Protein AF-A0A4R8Z6D9-F1 (afdb_monomer_lite)

Radius of gyration: 12.79 Å; chains: 1; bounding box: 34×21×33 Å

Secondary structure (DSSP, 8-state):
-----S--THHHHHHHTT--HHHHHHHHTS-HHHHHHHHTTSSPPPHHHHHHHHHHHTS-HHHHS-GGGGTTSSSPSP-TT-S---

Structure (mmCIF, N/CA/C/O backbone):
data_AF-A0A4R8Z6D9-F1
#
_entry.id   AF-A0A4R8Z6D9-F1
#
loop_
_atom_site.group_PDB
_atom_site.id
_atom_site.type_symbol
_atom_site.label_atom_id
_atom_site.label_alt_id
_atom_site.label_comp_id
_atom_site.label_asym_id
_atom_site.label_entity_id
_atom_site.label_seq_id
_atom_site.pdbx_PDB_ins_code
_atom_site.Cartn_x
_atom_site.Cartn_y
_atom_site.Cartn_z
_atom_site.occupancy
_atom_site.B_iso_or_equiv
_atom_site.auth_seq_id
_atom_site.auth_comp_id
_atom_site.auth_asym_id
_atom_site.auth_atom_id
_atom_site.pdbx_PDB_model_num
ATOM 1 N N . MET A 1 1 ? 13.185 4.384 -16.429 1.00 53.59 1 MET A N 1
ATOM 2 C CA . MET A 1 1 ? 12.100 5.373 -16.154 1.00 53.59 1 MET A CA 1
ATOM 3 C C . MET A 1 1 ? 12.229 6.017 -14.768 1.00 53.59 1 MET A C 1
ATOM 5 O O . MET A 1 1 ? 12.777 5.396 -13.863 1.00 53.59 1 MET A O 1
ATOM 9 N N . ALA A 1 2 ? 11.772 7.267 -14.600 1.00 63.38 2 ALA A N 1
ATOM 10 C CA . ALA A 1 2 ? 11.813 8.005 -13.329 1.00 63.38 2 ALA A CA 1
ATOM 11 C C . ALA A 1 2 ? 10.588 7.686 -12.456 1.00 63.38 2 ALA A C 1
ATOM 13 O O . ALA A 1 2 ? 9.501 7.456 -12.976 1.00 63.38 2 ALA A O 1
ATOM 14 N N . LEU A 1 3 ? 10.766 7.676 -11.133 1.00 67.19 3 LEU A N 1
ATOM 15 C CA . LEU A 1 3 ? 9.669 7.489 -10.183 1.00 67.19 3 LEU A CA 1
ATOM 16 C C . LEU A 1 3 ? 8.586 8.562 -10.388 1.00 67.19 3 LEU A C 1
ATOM 18 O O . LEU A 1 3 ? 8.928 9.722 -10.632 1.00 67.19 3 LEU A O 1
ATOM 22 N N . PRO A 1 4 ? 7.296 8.221 -10.221 1.00 65.50 4 PRO A N 1
ATOM 23 C CA . PRO A 1 4 ? 6.209 9.156 -10.485 1.00 65.50 4 PRO A CA 1
ATOM 24 C C . PRO A 1 4 ? 6.245 10.394 -9.580 1.00 65.50 4 PRO A C 1
ATOM 26 O O . PRO A 1 4 ? 5.650 11.405 -9.942 1.00 65.50 4 PRO A O 1
ATOM 29 N N . HIS A 1 5 ? 6.914 10.327 -8.413 1.00 74.69 5 HIS A N 1
ATOM 30 C CA . HIS A 1 5 ? 7.086 11.437 -7.454 1.00 74.69 5 HIS A CA 1
ATOM 31 C C . HIS A 1 5 ? 5.785 12.209 -7.174 1.00 74.69 5 HIS A C 1
ATOM 33 O O . HIS A 1 5 ? 5.783 13.406 -6.885 1.00 74.69 5 HIS A O 1
ATOM 39 N N . SER A 1 6 ? 4.658 11.509 -7.283 1.00 78.19 6 SER A N 1
ATOM 40 C CA . SER A 1 6 ? 3.328 12.076 -7.191 1.00 78.19 6 SER A CA 1
ATOM 41 C C . SER A 1 6 ? 2.555 11.361 -6.102 1.00 78.19 6 SER A C 1
ATOM 43 O O . SER A 1 6 ? 2.725 10.161 -5.851 1.00 78.19 6 SER A O 1
ATOM 45 N N . ARG A 1 7 ? 1.701 12.122 -5.423 1.00 85.62 7 ARG A N 1
ATOM 46 C CA . ARG A 1 7 ? 0.887 11.615 -4.326 1.00 85.62 7 ARG A CA 1
ATOM 47 C C . ARG A 1 7 ? -0.094 10.576 -4.863 1.00 85.62 7 ARG A C 1
ATOM 49 O O . ARG A 1 7 ? -0.974 10.903 -5.652 1.00 85.62 7 ARG A O 1
ATOM 56 N N . GLN A 1 8 ? 0.040 9.344 -4.390 1.00 90.50 8 GLN A N 1
ATOM 57 C CA . GLN A 1 8 ? -0.769 8.221 -4.842 1.00 90.50 8 GLN A CA 1
ATOM 58 C C . GLN A 1 8 ? -2.192 8.275 -4.259 1.00 90.50 8 GLN A C 1
ATOM 60 O O . GLN A 1 8 ? -2.376 8.737 -3.120 1.00 90.50 8 GLN A O 1
ATOM 65 N N . PRO A 1 9 ? -3.196 7.726 -4.975 1.00 92.94 9 PRO A N 1
ATOM 66 C CA . PRO A 1 9 ? -4.562 7.569 -4.467 1.00 92.94 9 PRO A CA 1
ATOM 67 C C . PRO A 1 9 ? -4.624 6.841 -3.117 1.00 92.94 9 PRO A C 1
ATOM 69 O O . PRO A 1 9 ? -5.481 7.143 -2.281 1.00 92.94 9 PRO A O 1
ATOM 72 N N . LEU A 1 10 ? -3.657 5.955 -2.858 1.00 92.69 10 LEU A N 1
ATOM 73 C CA . LEU A 1 10 ? -3.477 5.199 -1.623 1.00 92.69 10 LEU A CA 1
ATOM 74 C C . LEU A 1 10 ? -3.625 6.070 -0.368 1.00 92.69 10 LEU A C 1
ATOM 76 O O . LEU A 1 10 ? -4.270 5.655 0.592 1.00 92.69 10 LEU A O 1
ATOM 80 N N . VAL A 1 11 ? -3.106 7.305 -0.371 1.00 92.69 11 VAL A N 1
ATOM 81 C CA . VAL A 1 11 ? -3.206 8.212 0.790 1.00 92.69 11 VAL A CA 1
ATOM 82 C C . VAL A 1 11 ? -4.657 8.526 1.145 1.00 92.69 11 VAL A C 1
ATOM 84 O O . VAL A 1 11 ? -5.019 8.593 2.322 1.00 92.69 11 VAL A O 1
ATOM 87 N N . ARG A 1 12 ? -5.503 8.723 0.131 1.00 92.94 12 ARG A N 1
ATOM 88 C CA . ARG A 1 12 ? -6.927 8.998 0.321 1.00 92.94 12 ARG A CA 1
ATOM 89 C C . ARG A 1 12 ? -7.642 7.761 0.851 1.00 92.94 12 ARG A C 1
ATOM 91 O O . ARG A 1 12 ? -8.401 7.887 1.807 1.00 92.94 12 ARG A O 1
ATOM 98 N N . HIS A 1 13 ? -7.376 6.590 0.277 1.00 92.50 13 HIS A N 1
ATOM 99 C CA . HIS A 1 13 ? -8.003 5.338 0.705 1.00 92.50 13 HIS A CA 1
ATOM 100 C C . HIS A 1 13 ? -7.635 4.971 2.142 1.00 92.50 13 HIS A C 1
ATOM 102 O O . HIS A 1 13 ? -8.509 4.616 2.927 1.00 92.50 13 HIS A O 1
ATOM 108 N N . ILE A 1 14 ? -6.380 5.172 2.543 1.00 92.69 14 ILE A N 1
ATOM 109 C CA . ILE A 1 14 ? -5.953 4.970 3.933 1.00 92.69 14 I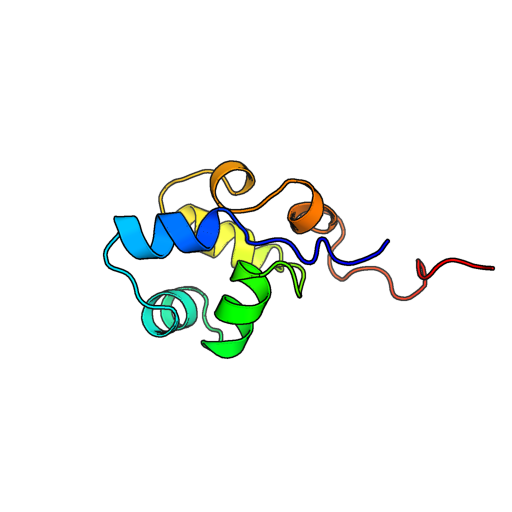LE A CA 1
ATOM 110 C C . ILE A 1 14 ? -6.780 5.833 4.892 1.00 92.69 14 ILE A C 1
ATOM 112 O O . ILE A 1 14 ? -7.265 5.329 5.902 1.00 92.69 14 ILE A O 1
ATOM 116 N N . LYS A 1 15 ? -7.008 7.107 4.546 1.00 91.75 15 LYS A N 1
ATOM 117 C CA . LYS A 1 15 ? -7.823 8.019 5.358 1.00 91.75 15 LYS A CA 1
ATOM 118 C C . LYS A 1 15 ? -9.303 7.624 5.386 1.00 91.75 15 LYS A C 1
ATOM 120 O O . LYS A 1 15 ? -9.918 7.683 6.441 1.00 91.75 15 LYS A O 1
ATOM 125 N N . VAL A 1 16 ? -9.879 7.247 4.242 1.00 93.25 16 VAL A N 1
ATOM 126 C CA . VAL A 1 16 ? -11.304 6.878 4.132 1.00 93.25 16 VAL A CA 1
ATOM 127 C C . VAL A 1 16 ? -11.623 5.604 4.916 1.00 93.25 16 VAL A C 1
ATOM 129 O O . VAL A 1 16 ? -12.691 5.511 5.508 1.00 93.25 16 VAL A O 1
ATOM 132 N N . HIS A 1 17 ? -10.694 4.650 4.961 1.00 89.69 17 HIS A N 1
ATOM 133 C CA . HIS A 1 17 ? -10.865 3.385 5.680 1.00 89.69 17 HIS A CA 1
ATOM 134 C C . HIS A 1 17 ? -10.443 3.457 7.164 1.00 89.69 17 HIS A C 1
ATOM 136 O O . HIS A 1 17 ? -10.329 2.418 7.809 1.00 89.69 17 HIS A O 1
ATOM 142 N N . ASP A 1 18 ? -10.174 4.654 7.704 1.00 91.50 18 ASP A N 1
ATOM 143 C CA . ASP A 1 18 ? -9.673 4.869 9.076 1.00 91.50 18 ASP A CA 1
ATOM 144 C C . ASP A 1 18 ? -8.426 4.013 9.411 1.00 91.50 18 ASP A C 1
ATOM 146 O O . ASP A 1 18 ? -8.209 3.502 10.518 1.00 91.50 18 ASP A O 1
ATOM 150 N N . LEU A 1 19 ? -7.573 3.815 8.403 1.00 92.44 19 LEU A N 1
ATOM 151 C CA . LEU A 1 19 ? -6.322 3.087 8.538 1.00 92.44 19 LEU A CA 1
ATOM 152 C C . LEU A 1 19 ? -5.168 4.051 8.808 1.00 92.44 19 LEU A C 1
ATOM 154 O O . LEU A 1 19 ? -5.177 5.227 8.453 1.00 92.44 19 LEU A O 1
ATOM 158 N N . THR A 1 20 ? -4.115 3.520 9.421 1.00 93.88 20 THR A N 1
ATOM 159 C CA . THR A 1 20 ? -2.845 4.231 9.593 1.00 93.88 20 THR A CA 1
ATOM 160 C C . THR A 1 20 ? -1.769 3.554 8.760 1.00 93.88 20 THR A C 1
ATOM 162 O O . THR A 1 20 ? -1.842 2.350 8.508 1.00 93.88 20 THR A O 1
ATOM 165 N N . TYR A 1 21 ? -0.709 4.283 8.401 1.00 93.44 21 TYR A N 1
ATOM 166 C CA . TYR A 1 21 ? 0.442 3.689 7.706 1.00 93.44 21 TYR A CA 1
ATOM 167 C C . TYR A 1 21 ? 1.041 2.500 8.466 1.00 93.44 21 TYR A C 1
ATOM 169 O O . TYR A 1 21 ? 1.518 1.563 7.840 1.00 93.44 21 TYR A O 1
ATOM 177 N N . LYS A 1 22 ? 0.956 2.488 9.805 1.00 94.31 22 LYS A N 1
ATOM 178 C CA . LYS A 1 22 ? 1.369 1.341 10.627 1.00 94.31 22 LYS A CA 1
ATOM 179 C C . LYS A 1 22 ? 0.468 0.119 10.425 1.00 94.31 22 LYS A C 1
ATOM 181 O O . LYS A 1 22 ? 0.995 -0.972 10.251 1.00 94.31 22 LYS A O 1
ATOM 186 N N . LYS A 1 23 ? -0.860 0.292 10.419 1.00 92.75 23 LYS A N 1
ATOM 187 C CA . LYS A 1 23 ? -1.808 -0.814 10.183 1.00 92.75 23 LYS A CA 1
ATOM 188 C C . LYS A 1 23 ? -1.652 -1.395 8.776 1.00 92.75 23 LYS A C 1
ATOM 190 O O . LYS A 1 23 ? -1.602 -2.608 8.619 1.00 92.75 23 LYS A O 1
ATOM 195 N N . VAL A 1 24 ? -1.507 -0.530 7.771 1.00 93.88 24 VAL A N 1
ATOM 196 C CA . VAL A 1 24 ? -1.252 -0.959 6.387 1.00 93.88 24 VAL A CA 1
ATOM 197 C C . VAL A 1 24 ? 0.082 -1.698 6.299 1.00 93.88 24 VAL A C 1
ATOM 199 O O . VAL A 1 24 ? 0.148 -2.776 5.723 1.00 93.88 24 VAL A O 1
ATOM 202 N N . ALA A 1 25 ? 1.133 -1.176 6.936 1.00 94.56 25 ALA A N 1
ATOM 203 C CA . ALA A 1 25 ? 2.434 -1.835 6.967 1.00 94.56 25 ALA A CA 1
ATOM 204 C C . ALA A 1 25 ? 2.366 -3.228 7.608 1.00 94.56 25 ALA A C 1
ATOM 206 O O . ALA A 1 25 ? 2.940 -4.168 7.069 1.00 94.56 25 ALA A O 1
ATOM 207 N N . GLN A 1 26 ? 1.628 -3.376 8.713 1.00 94.00 26 GLN A N 1
ATOM 208 C CA . GLN A 1 26 ? 1.402 -4.674 9.352 1.00 94.00 26 GLN A CA 1
ATOM 209 C C . GLN A 1 26 ? 0.674 -5.654 8.427 1.00 94.00 26 GLN A C 1
ATOM 211 O O . GLN A 1 26 ? 1.105 -6.797 8.313 1.00 94.00 26 GLN A O 1
ATOM 216 N N . ALA A 1 27 ? -0.376 -5.208 7.732 1.00 91.62 27 ALA A N 1
ATOM 217 C CA . ALA A 1 27 ? -1.114 -6.043 6.783 1.00 91.62 27 ALA A CA 1
ATOM 218 C C . ALA A 1 27 ? -0.247 -6.499 5.595 1.00 91.62 27 ALA A C 1
ATOM 220 O O . ALA A 1 27 ? -0.397 -7.615 5.107 1.00 91.62 27 ALA A O 1
ATOM 221 N N . LEU A 1 28 ? 0.685 -5.649 5.157 1.00 91.75 28 LEU A N 1
ATOM 222 C CA . LEU A 1 28 ? 1.606 -5.928 4.054 1.00 91.75 28 LEU A CA 1
ATOM 223 C C . LEU A 1 28 ? 2.888 -6.663 4.493 1.00 91.75 28 LEU A C 1
ATOM 225 O O . LEU A 1 28 ? 3.700 -7.024 3.643 1.00 91.75 28 LEU A O 1
ATOM 229 N N . GLY A 1 29 ? 3.109 -6.865 5.797 1.00 91.75 29 GLY A N 1
ATOM 230 C CA . GLY A 1 29 ? 4.351 -7.447 6.321 1.00 91.75 29 GLY A CA 1
ATOM 231 C C . GLY A 1 29 ? 5.586 -6.562 6.093 1.00 91.75 29 GLY A C 1
ATOM 232 O O . GLY A 1 29 ? 6.684 -7.068 5.880 1.00 91.75 29 GLY A O 1
ATOM 233 N N . THR A 1 30 ? 5.405 -5.240 6.104 1.00 93.19 30 THR A N 1
ATOM 234 C CA . THR A 1 30 ? 6.437 -4.233 5.813 1.00 93.19 30 THR A CA 1
ATOM 235 C C . THR A 1 30 ? 6.521 -3.175 6.924 1.00 93.19 30 THR A C 1
ATOM 237 O O . THR A 1 30 ? 5.991 -3.357 8.019 1.00 93.19 30 THR A O 1
ATOM 240 N N . ASN A 1 31 ? 7.207 -2.054 6.678 1.00 93.69 31 ASN A N 1
ATOM 241 C CA . ASN A 1 31 ? 7.324 -0.941 7.621 1.00 93.69 31 ASN A CA 1
ATOM 242 C C . ASN A 1 31 ? 6.571 0.319 7.150 1.00 93.69 31 ASN A C 1
ATOM 244 O O . ASN A 1 31 ? 6.293 0.513 5.967 1.00 93.69 31 ASN A O 1
ATOM 248 N N . ALA A 1 32 ? 6.242 1.204 8.095 1.00 92.56 32 ALA A N 1
ATOM 249 C CA . ALA A 1 32 ? 5.466 2.414 7.812 1.00 92.56 32 ALA A CA 1
ATOM 250 C C . ALA A 1 32 ? 6.187 3.395 6.867 1.00 92.56 32 ALA A C 1
ATOM 252 O O . ALA A 1 32 ? 5.525 4.128 6.137 1.00 92.56 32 ALA A O 1
ATOM 253 N N . VAL A 1 33 ? 7.526 3.391 6.849 1.00 93.88 33 VAL A N 1
ATOM 254 C CA . VAL A 1 33 ? 8.328 4.217 5.930 1.00 93.88 33 VAL A CA 1
ATOM 255 C C . VAL A 1 33 ? 8.128 3.754 4.487 1.00 93.88 33 VAL A C 1
ATOM 257 O O . VAL A 1 33 ? 7.943 4.579 3.599 1.00 93.88 33 VAL A O 1
ATOM 260 N N . ARG A 1 34 ? 8.076 2.439 4.251 1.00 93.25 34 ARG A N 1
ATOM 261 C CA . ARG A 1 34 ? 7.798 1.858 2.935 1.00 93.25 34 ARG A CA 1
ATOM 262 C C . ARG A 1 34 ? 6.398 2.221 2.449 1.00 93.25 34 ARG A C 1
ATOM 264 O O . ARG A 1 34 ? 6.265 2.653 1.311 1.00 93.25 34 ARG A O 1
ATOM 271 N N . ILE A 1 35 ? 5.388 2.159 3.321 1.00 94.19 35 ILE A N 1
ATOM 272 C CA . ILE A 1 35 ? 4.031 2.623 2.985 1.00 94.19 35 ILE A CA 1
ATOM 273 C C . ILE A 1 35 ? 4.013 4.120 2.678 1.00 94.19 35 ILE A C 1
ATOM 275 O O . ILE A 1 35 ? 3.374 4.531 1.717 1.00 94.19 35 ILE A O 1
ATOM 279 N N . ASN A 1 36 ? 4.744 4.933 3.443 1.00 93.38 36 ASN A N 1
ATOM 280 C CA . ASN A 1 36 ? 4.865 6.360 3.166 1.00 93.38 36 ASN A CA 1
ATOM 281 C C . ASN A 1 36 ? 5.516 6.624 1.799 1.00 93.38 36 ASN A C 1
ATOM 283 O O . ASN A 1 36 ? 5.037 7.472 1.054 1.00 93.38 36 ASN A O 1
ATOM 287 N N . ASN A 1 37 ? 6.571 5.892 1.445 1.00 92.00 37 ASN A N 1
ATOM 288 C CA . ASN A 1 37 ? 7.225 6.034 0.145 1.00 92.00 37 ASN A CA 1
ATOM 289 C C . ASN A 1 37 ? 6.306 5.602 -1.001 1.00 92.00 37 ASN A C 1
ATOM 291 O O . ASN A 1 37 ? 6.244 6.298 -2.010 1.00 92.00 37 ASN A O 1
ATOM 295 N N . LEU A 1 38 ? 5.552 4.512 -0.828 1.00 91.44 38 LEU A N 1
ATOM 296 C CA . LEU A 1 38 ? 4.531 4.088 -1.791 1.00 91.44 38 LEU A CA 1
ATOM 297 C C . LEU A 1 38 ? 3.468 5.170 -1.962 1.00 91.44 38 LEU A C 1
ATOM 299 O O . LEU A 1 38 ? 3.204 5.601 -3.072 1.00 91.44 38 LEU A O 1
ATOM 303 N N . ALA A 1 39 ? 2.930 5.687 -0.860 1.00 91.31 39 ALA A N 1
ATOM 304 C CA . ALA A 1 39 ? 1.925 6.746 -0.838 1.00 91.31 39 ALA A CA 1
ATOM 305 C C . ALA A 1 39 ? 2.336 8.040 -1.570 1.00 91.31 39 ALA A C 1
ATOM 307 O O . ALA A 1 39 ? 1.465 8.786 -2.015 1.00 91.31 39 ALA A O 1
ATOM 308 N N . HIS A 1 40 ? 3.633 8.316 -1.697 1.00 89.31 40 HIS A N 1
ATOM 309 C CA . HIS A 1 40 ? 4.157 9.508 -2.373 1.00 89.31 40 HIS A CA 1
ATOM 310 C C . HIS A 1 40 ? 4.849 9.187 -3.707 1.00 89.31 40 HIS A C 1
ATOM 312 O O . HIS A 1 40 ? 5.499 10.054 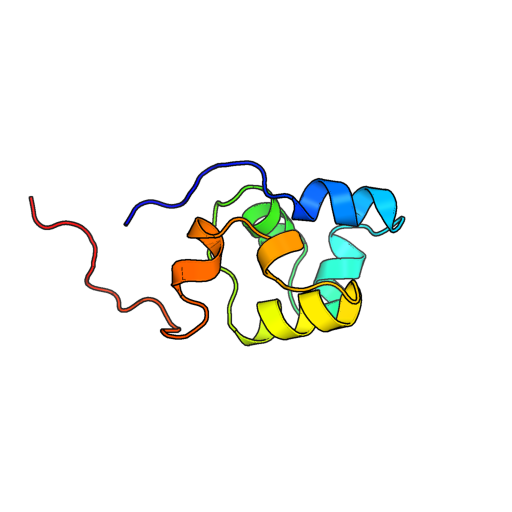-4.282 1.00 89.31 40 HIS A O 1
ATOM 318 N N . GLY A 1 41 ? 4.734 7.950 -4.205 1.00 87.19 41 GLY A N 1
ATOM 319 C CA . GLY A 1 41 ? 5.330 7.555 -5.482 1.00 87.19 41 GLY A CA 1
ATOM 320 C C . GLY A 1 41 ? 6.863 7.599 -5.478 1.00 87.19 41 G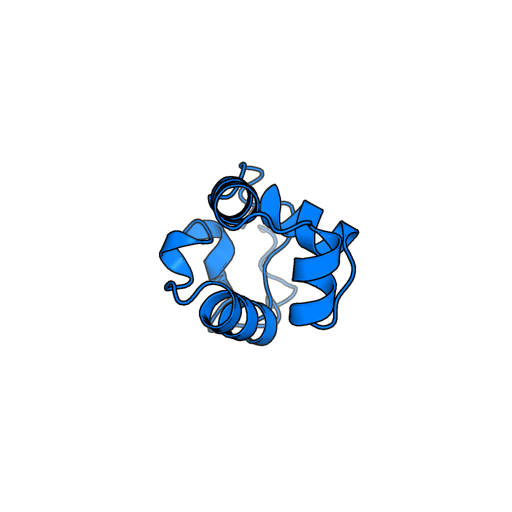LY A C 1
ATOM 321 O O . GLY A 1 41 ? 7.470 7.834 -6.517 1.00 87.19 41 GLY A O 1
ATOM 322 N N . HIS A 1 42 ? 7.495 7.416 -4.314 1.00 89.00 42 HIS A N 1
ATOM 323 C CA . HIS A 1 42 ? 8.955 7.371 -4.142 1.00 89.00 42 HIS A CA 1
ATOM 324 C C . HIS A 1 42 ? 9.525 5.946 -4.250 1.00 89.00 42 HIS A C 1
ATOM 326 O O . HIS A 1 42 ? 10.725 5.731 -4.095 1.00 89.00 42 HIS A O 1
ATOM 332 N N . THR A 1 43 ? 8.677 4.935 -4.433 1.00 88.94 43 THR A N 1
ATOM 333 C CA . THR A 1 43 ? 9.104 3.548 -4.635 1.00 88.94 43 THR A CA 1
ATOM 334 C C . THR A 1 43 ? 8.033 2.780 -5.396 1.00 88.94 43 THR A C 1
ATOM 336 O O . THR A 1 43 ? 6.856 3.128 -5.313 1.00 88.94 43 THR A O 1
ATOM 339 N N . TYR A 1 44 ? 8.439 1.722 -6.093 1.00 90.06 44 TYR A N 1
ATOM 340 C CA . TYR A 1 44 ? 7.516 0.797 -6.736 1.00 90.06 44 TYR A CA 1
ATOM 341 C C . TYR A 1 44 ? 7.082 -0.310 -5.753 1.00 90.06 44 TYR A C 1
ATOM 343 O O . TYR A 1 44 ? 7.917 -0.839 -4.999 1.00 90.06 44 TYR A O 1
ATOM 351 N N . PRO A 1 45 ? 5.789 -0.672 -5.734 1.00 90.56 45 PRO A N 1
ATOM 352 C CA . PRO A 1 45 ? 5.283 -1.806 -4.982 1.00 90.56 45 PRO A CA 1
ATOM 353 C C . PRO A 1 45 ? 5.726 -3.118 -5.631 1.00 90.56 45 PRO A C 1
ATOM 355 O O . PRO A 1 45 ? 5.759 -3.268 -6.851 1.00 90.56 45 PRO A O 1
ATOM 358 N N . THR A 1 46 ? 6.036 -4.099 -4.793 1.00 91.31 46 THR A N 1
ATOM 359 C CA . THR A 1 46 ? 6.241 -5.479 -5.239 1.00 91.31 46 THR A CA 1
ATOM 360 C C . THR A 1 46 ? 4.896 -6.112 -5.622 1.00 91.31 46 THR A C 1
ATOM 362 O O . THR A 1 46 ? 3.865 -5.729 -5.066 1.00 91.31 46 THR A O 1
ATOM 365 N N . PRO A 1 47 ? 4.866 -7.163 -6.460 1.00 90.94 47 PRO A N 1
ATOM 366 C CA . PRO A 1 47 ? 3.632 -7.890 -6.771 1.00 90.94 47 PRO A CA 1
ATOM 367 C C . PRO A 1 47 ? 2.909 -8.422 -5.524 1.00 90.94 47 PRO A C 1
ATOM 369 O O . PRO A 1 47 ? 1.683 -8.466 -5.483 1.00 90.94 47 PRO A O 1
ATOM 372 N N . ARG A 1 48 ? 3.667 -8.777 -4.476 1.00 91.00 48 ARG A N 1
ATOM 373 C CA . ARG A 1 48 ? 3.116 -9.222 -3.185 1.00 91.00 48 ARG A CA 1
ATOM 374 C C . ARG A 1 48 ? 2.444 -8.084 -2.422 1.00 91.00 48 ARG A C 1
ATOM 376 O O . ARG A 1 48 ? 1.412 -8.302 -1.803 1.00 91.00 48 ARG A O 1
ATOM 383 N N . GLU A 1 49 ? 3.022 -6.886 -2.455 1.00 92.81 49 GLU A N 1
ATOM 384 C CA . GLU A 1 49 ? 2.403 -5.701 -1.852 1.00 92.81 49 GLU A CA 1
ATOM 385 C C . GLU A 1 49 ? 1.161 -5.269 -2.621 1.00 92.81 49 GLU A C 1
ATOM 387 O O . GLU A 1 49 ? 0.190 -4.870 -1.991 1.00 92.81 49 GLU A O 1
ATOM 392 N N . ILE A 1 50 ? 1.166 -5.392 -3.951 1.00 92.50 50 ILE A N 1
ATOM 393 C CA . ILE A 1 50 ? -0.009 -5.124 -4.784 1.00 92.50 50 ILE A CA 1
ATOM 394 C C . ILE A 1 50 ? -1.163 -6.050 -4.378 1.00 92.50 50 ILE A C 1
ATOM 396 O O . ILE A 1 50 ? -2.213 -5.555 -3.983 1.00 92.50 50 ILE A O 1
ATOM 400 N N . ASP A 1 51 ? -0.949 -7.370 -4.365 1.00 92.62 51 ASP A N 1
ATOM 401 C CA . ASP A 1 51 ? -1.975 -8.342 -3.949 1.00 92.62 51 ASP A CA 1
ATOM 402 C C . ASP A 1 51 ? -2.447 -8.105 -2.499 1.00 92.62 51 ASP A C 1
ATOM 404 O O . ASP A 1 51 ? -3.642 -8.157 -2.209 1.00 92.62 51 ASP A O 1
ATOM 408 N N . ALA A 1 52 ? -1.536 -7.764 -1.583 1.00 93.94 52 ALA A N 1
ATOM 409 C CA . ALA A 1 52 ? -1.895 -7.443 -0.204 1.00 93.94 52 ALA A CA 1
ATOM 410 C C . ALA A 1 52 ? -2.731 -6.155 -0.085 1.00 93.94 52 ALA A C 1
ATOM 412 O O . ALA A 1 52 ? -3.656 -6.107 0.726 1.00 93.94 52 ALA A O 1
ATOM 413 N N . LEU A 1 53 ? -2.442 -5.123 -0.884 1.00 93.69 53 LEU A N 1
ATOM 414 C CA . LEU A 1 53 ? -3.252 -3.903 -0.954 1.00 93.69 53 LEU A CA 1
ATOM 415 C C . LEU A 1 53 ? -4.639 -4.201 -1.526 1.00 93.69 53 LEU A C 1
ATOM 417 O O . LEU A 1 53 ? -5.635 -3.777 -0.940 1.00 93.69 53 LEU A O 1
ATOM 421 N N . GLU A 1 54 ? -4.714 -4.977 -2.608 1.00 94.69 54 GLU A N 1
ATOM 422 C CA . GLU A 1 54 ? -5.987 -5.377 -3.217 1.00 94.69 54 GLU A CA 1
ATOM 423 C C . GLU A 1 54 ? -6.866 -6.132 -2.208 1.00 94.69 54 GLU A C 1
ATOM 425 O O . GLU A 1 54 ? -8.049 -5.826 -2.056 1.00 94.69 54 GLU A O 1
ATOM 430 N N . ARG A 1 55 ? -6.275 -7.041 -1.421 1.00 93.69 55 ARG A N 1
ATOM 431 C CA . ARG A 1 55 ? -6.976 -7.769 -0.349 1.00 93.69 55 ARG A CA 1
ATOM 432 C C . ARG A 1 55 ? -7.368 -6.889 0.833 1.00 93.69 55 ARG A C 1
ATOM 434 O O . ARG A 1 55 ? -8.449 -7.071 1.384 1.00 93.69 55 ARG A O 1
ATOM 441 N N . LEU A 1 56 ? -6.499 -5.966 1.247 1.00 93.50 56 LEU A N 1
ATOM 442 C CA . LEU A 1 56 ? -6.741 -5.102 2.404 1.00 93.50 56 LEU A CA 1
ATOM 443 C C . LEU A 1 56 ? -7.876 -4.108 2.145 1.00 93.50 56 LEU A C 1
ATOM 445 O O . LEU A 1 56 ? -8.686 -3.856 3.035 1.00 93.50 56 LEU A O 1
ATOM 449 N N . PHE A 1 57 ? -7.914 -3.526 0.947 1.00 92.69 57 PHE A N 1
ATOM 450 C CA . PHE A 1 57 ? -8.892 -2.499 0.592 1.00 92.69 57 PHE A CA 1
ATOM 451 C C . PHE A 1 57 ? -10.113 -3.053 -0.150 1.00 92.69 57 PHE A C 1
ATOM 453 O O . PHE A 1 57 ? -11.128 -2.364 -0.209 1.00 92.69 57 PHE A O 1
ATOM 460 N N . GLY A 1 58 ? -10.037 -4.268 -0.705 1.00 93.25 58 GLY A N 1
ATOM 461 C CA . GLY A 1 58 ? -11.094 -4.836 -1.548 1.00 93.25 58 GLY A CA 1
ATOM 462 C C . GLY A 1 58 ? -11.271 -4.081 -2.869 1.00 93.25 58 GLY A C 1
ATOM 463 O O . GLY A 1 58 ? -12.364 -4.066 -3.429 1.00 93.25 58 GLY A O 1
ATOM 464 N N . LEU A 1 59 ? -10.216 -3.407 -3.333 1.00 93.38 59 LEU A N 1
ATOM 465 C CA . LEU A 1 59 ? -10.205 -2.549 -4.516 1.00 93.38 59 LEU A CA 1
ATOM 466 C C . LEU A 1 59 ? -9.051 -2.954 -5.436 1.00 93.38 59 LEU A C 1
ATOM 468 O O . LEU A 1 59 ? -8.006 -3.359 -4.928 1.00 93.38 59 LEU A O 1
ATOM 472 N N . PRO A 1 60 ? -9.201 -2.819 -6.763 1.00 93.12 60 PRO A N 1
ATOM 473 C CA . PRO A 1 60 ? -8.120 -3.115 -7.694 1.00 93.12 60 PRO A CA 1
ATOM 474 C C . PRO A 1 60 ? -6.943 -2.155 -7.496 1.00 93.12 60 PRO A C 1
ATOM 476 O O . PRO 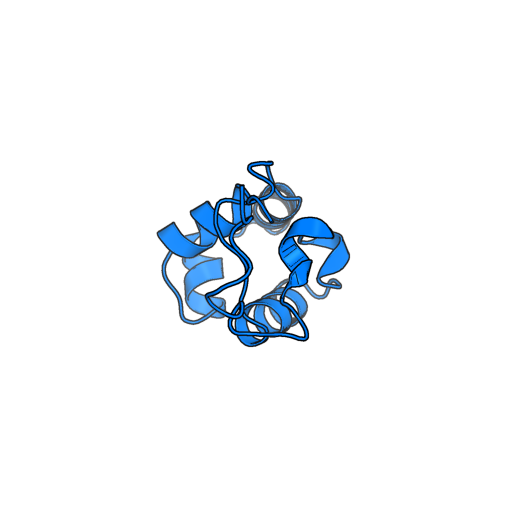A 1 60 ? -7.120 -0.987 -7.132 1.00 93.12 60 PRO A O 1
ATOM 479 N N . ALA A 1 61 ? -5.733 -2.638 -7.778 1.00 91.19 61 ALA A N 1
ATOM 480 C CA . ALA A 1 61 ? -4.501 -1.876 -7.591 1.00 91.19 61 ALA A CA 1
ATOM 481 C C . ALA A 1 61 ? -4.496 -0.533 -8.338 1.00 91.19 61 ALA A C 1
ATOM 483 O O . ALA A 1 61 ? -3.980 0.443 -7.810 1.00 91.19 61 ALA A O 1
ATOM 484 N N . GLU A 1 62 ? -5.126 -0.476 -9.512 1.00 92.31 62 GLU A N 1
ATOM 485 C CA . GLU A 1 62 ? -5.259 0.712 -10.373 1.00 92.31 62 GLU A CA 1
ATOM 486 C C . GLU A 1 62 ? -6.088 1.840 -9.733 1.00 92.31 62 GLU A C 1
ATOM 488 O O . GLU A 1 62 ? -5.983 3.001 -10.115 1.00 92.31 62 GLU A O 1
ATOM 493 N N . VAL A 1 63 ? -6.921 1.517 -8.738 1.00 92.31 63 VAL A N 1
ATOM 494 C CA . VAL A 1 63 ? -7.661 2.516 -7.948 1.00 92.31 63 VAL A CA 1
ATOM 495 C C . VAL A 1 63 ? -6.827 2.996 -6.759 1.00 92.31 63 VAL A C 1
AT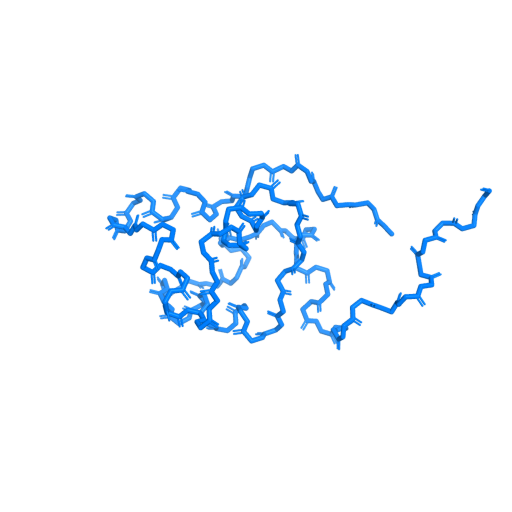OM 497 O O . VAL A 1 63 ? -6.975 4.129 -6.302 1.00 92.31 63 VAL A O 1
ATOM 500 N N . LEU A 1 64 ? -5.946 2.138 -6.242 1.00 91.94 64 LEU A N 1
ATOM 501 C CA . LEU A 1 64 ? -5.112 2.424 -5.077 1.00 91.94 64 LEU A CA 1
ATOM 502 C C . LEU A 1 64 ? -3.810 3.137 -5.460 1.00 91.94 64 LEU A C 1
ATOM 504 O O . LEU A 1 64 ? -3.272 3.909 -4.669 1.00 91.94 64 LEU A O 1
ATOM 508 N N . LEU A 1 65 ? -3.288 2.882 -6.650 1.00 91.94 65 LEU A N 1
ATOM 509 C CA . LEU A 1 65 ? -1.990 3.329 -7.129 1.00 91.94 65 LEU A CA 1
ATOM 510 C C . LEU A 1 65 ? -2.136 3.812 -8.568 1.00 91.94 65 LEU A C 1
ATOM 512 O O . LEU A 1 65 ? -2.909 3.254 -9.339 1.00 91.94 65 LEU A O 1
ATOM 516 N N . ASP A 1 66 ? -1.382 4.846 -8.911 1.00 89.44 66 ASP A N 1
ATOM 517 C CA . ASP A 1 66 ? -1.305 5.349 -10.276 1.00 89.44 66 ASP A CA 1
ATOM 518 C C . ASP A 1 66 ? -0.672 4.307 -11.212 1.00 89.44 66 ASP A C 1
ATOM 520 O O . ASP A 1 66 ? 0.179 3.520 -10.782 1.00 89.44 66 ASP A O 1
ATOM 524 N N . GLU A 1 67 ? -1.051 4.327 -12.492 1.00 86.25 67 GLU A N 1
ATOM 525 C CA . GLU A 1 67 ? -0.542 3.409 -13.519 1.00 86.25 67 GLU A CA 1
ATOM 526 C C . GLU A 1 67 ? 0.993 3.391 -13.567 1.00 86.25 67 GLU A C 1
ATOM 528 O O . GLU A 1 67 ? 1.593 2.314 -13.596 1.00 86.25 67 GLU A O 1
ATOM 533 N N . ALA A 1 68 ? 1.642 4.555 -13.442 1.00 85.81 68 ALA A N 1
ATOM 534 C CA . ALA A 1 68 ? 3.099 4.644 -13.419 1.00 85.81 68 ALA A CA 1
ATOM 535 C C . ALA A 1 68 ? 3.704 3.876 -12.233 1.00 85.81 68 ALA A C 1
ATOM 537 O O . ALA A 1 68 ? 4.764 3.270 -12.350 1.00 85.81 68 ALA A O 1
ATOM 538 N N . SER A 1 69 ? 3.020 3.835 -11.085 1.00 86.12 69 SER A N 1
ATOM 539 C CA . SER A 1 69 ? 3.479 3.059 -9.925 1.00 86.12 69 SER A CA 1
ATOM 540 C C . SER A 1 69 ? 3.300 1.551 -10.110 1.00 86.12 69 SER A C 1
ATOM 542 O O . SER A 1 69 ? 3.908 0.779 -9.373 1.00 86.12 69 SER A O 1
ATOM 544 N N . LEU A 1 70 ? 2.490 1.111 -11.072 1.00 87.88 70 LEU A N 1
ATOM 545 C CA . LEU A 1 70 ? 2.211 -0.300 -11.346 1.00 87.88 70 LEU A CA 1
ATOM 546 C C . LEU A 1 70 ? 3.067 -0.882 -12.480 1.00 87.88 70 LEU A C 1
ATOM 548 O O . LEU A 1 70 ? 2.957 -2.077 -12.757 1.00 87.88 70 LEU A O 1
ATOM 552 N N . GLU A 1 71 ? 3.966 -0.089 -13.069 1.00 85.69 71 GLU A N 1
ATOM 553 C CA . GLU A 1 71 ? 4.865 -0.468 -14.172 1.00 85.69 71 GLU A CA 1
ATOM 554 C C . GLU A 1 71 ? 5.540 -1.838 -13.967 1.00 85.69 71 GLU A C 1
ATOM 556 O O . GLU A 1 71 ? 5.565 -2.686 -14.860 1.00 85.69 71 GLU A O 1
ATOM 561 N N . TYR A 1 72 ? 6.028 -2.107 -12.753 1.00 84.88 72 TYR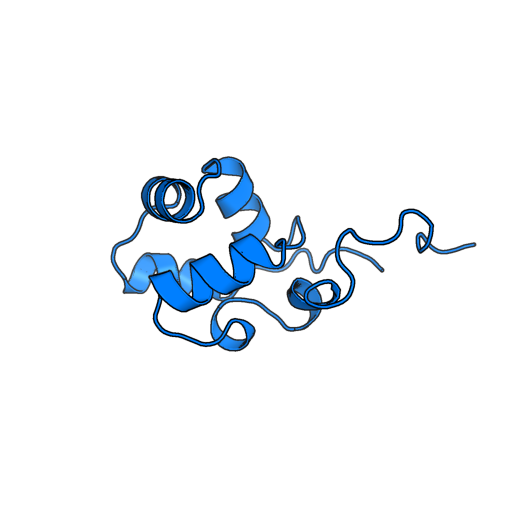 A N 1
ATOM 562 C CA . TYR A 1 72 ? 6.751 -3.342 -12.435 1.00 84.88 72 TYR A CA 1
ATOM 563 C C . TYR A 1 72 ? 5.876 -4.456 -11.844 1.00 84.88 72 TYR A C 1
ATOM 565 O O . TYR A 1 72 ? 6.420 -5.459 -11.378 1.00 84.88 72 TYR A O 1
ATOM 573 N N . ARG A 1 73 ? 4.537 -4.350 -11.886 1.00 84.12 73 ARG A N 1
ATOM 574 C CA . ARG A 1 73 ? 3.611 -5.387 -11.374 1.00 84.12 73 ARG A CA 1
ATOM 575 C C . ARG A 1 73 ? 3.879 -6.766 -11.982 1.00 84.12 73 ARG A C 1
ATOM 577 O O . ARG A 1 73 ? 3.779 -7.771 -11.283 1.00 84.12 73 ARG A O 1
ATOM 584 N N . HIS A 1 74 ? 4.222 -6.813 -13.269 1.00 84.25 74 HIS A N 1
ATOM 585 C CA . HIS A 1 74 ? 4.443 -8.057 -14.019 1.00 84.25 74 HIS A CA 1
ATOM 586 C C . HIS A 1 74 ? 5.920 -8.341 -14.331 1.00 84.25 74 HIS A C 1
ATOM 588 O O . HIS A 1 74 ? 6.246 -9.426 -14.805 1.00 84.25 74 HIS A O 1
ATOM 594 N N . SER A 1 75 ? 6.813 -7.398 -14.021 1.00 81.12 75 SER A N 1
ATOM 595 C CA . SER A 1 75 ? 8.240 -7.445 -14.371 1.00 81.12 75 SER A CA 1
ATOM 596 C C . SER A 1 75 ? 9.134 -7.189 -13.153 1.00 81.12 75 SER A C 1
ATOM 598 O O . SER A 1 75 ? 10.167 -6.537 -13.266 1.00 81.12 75 SER A O 1
ATOM 600 N N . TRP A 1 76 ? 8.719 -7.670 -11.975 1.00 77.94 76 TRP A N 1
ATOM 601 C CA . TRP A 1 76 ? 9.452 -7.501 -10.717 1.00 77.94 76 TRP A CA 1
ATOM 602 C C . TRP A 1 76 ? 10.569 -8.549 -10.535 1.00 77.94 76 TRP A C 1
ATOM 604 O O . TRP A 1 76 ? 10.331 -9.729 -10.800 1.00 77.94 76 TRP A O 1
ATOM 614 N N . PRO A 1 77 ? 11.736 -8.187 -9.965 1.00 74.94 77 PRO A N 1
ATOM 615 C CA . PRO A 1 77 ? 12.159 -6.831 -9.605 1.00 74.94 77 PRO A CA 1
ATOM 616 C C . PRO A 1 77 ? 12.441 -5.977 -10.848 1.00 74.94 77 PRO A C 1
ATOM 618 O O . PRO A 1 77 ? 12.760 -6.550 -11.892 1.00 74.94 77 PRO A O 1
ATOM 621 N N . PRO A 1 78 ? 12.361 -4.632 -10.749 1.00 70.19 78 PRO A N 1
ATOM 622 C CA . PRO A 1 78 ? 12.813 -3.758 -11.826 1.00 70.19 78 PRO A CA 1
ATOM 623 C C . PRO A 1 78 ? 14.208 -4.207 -12.260 1.00 70.19 78 PRO A C 1
ATOM 625 O O . PRO A 1 78 ? 15.113 -4.339 -11.429 1.00 70.19 78 PRO A O 1
ATOM 628 N N . ARG A 1 79 ? 14.367 -4.526 -13.549 1.00 68.81 79 ARG A N 1
ATOM 629 C CA . ARG A 1 79 ? 15.657 -4.957 -14.089 1.00 68.81 79 ARG A CA 1
ATOM 630 C C . ARG A 1 79 ? 16.630 -3.793 -13.915 1.00 68.81 79 ARG A C 1
ATOM 632 O O . ARG A 1 79 ? 16.482 -2.761 -14.563 1.00 68.81 79 ARG A O 1
ATOM 639 N N . TYR A 1 80 ? 17.600 -3.942 -13.014 1.00 51.53 80 TYR A N 1
ATOM 640 C CA . TYR A 1 80 ? 18.709 -2.998 -12.885 1.00 51.53 80 TYR A CA 1
ATOM 641 C C . TYR A 1 80 ? 19.404 -2.896 -14.251 1.00 51.53 80 TYR A C 1
ATOM 643 O O . TYR A 1 80 ? 19.963 -3.885 -14.722 1.00 51.53 80 TYR A O 1
ATOM 651 N N . GLY A 1 81 ? 19.304 -1.734 -14.903 1.00 50.00 81 GLY A N 1
ATOM 652 C CA . GLY A 1 81 ? 19.829 -1.508 -16.255 1.00 50.00 81 GLY A CA 1
ATOM 653 C C . GLY A 1 81 ? 18.953 -0.651 -17.175 1.00 50.00 81 GLY A C 1
ATOM 654 O O . GLY A 1 81 ? 19.468 -0.169 -18.173 1.00 50.00 81 GLY A O 1
ATOM 655 N N . ASP A 1 82 ? 17.684 -0.388 -16.836 1.00 48.22 82 ASP A N 1
ATOM 656 C CA . ASP A 1 82 ? 16.832 0.582 -17.565 1.00 48.22 82 ASP A CA 1
ATOM 657 C C . ASP A 1 82 ? 16.923 2.009 -16.970 1.00 48.22 82 ASP A C 1
ATOM 659 O O . ASP A 1 82 ? 15.973 2.795 -16.892 1.00 48.22 82 ASP A O 1
ATOM 663 N N . THR A 1 83 ? 18.104 2.349 -16.456 1.00 45.56 83 THR A N 1
ATOM 664 C CA . THR A 1 83 ? 18.515 3.743 -16.307 1.00 45.56 83 THR A CA 1
ATOM 665 C C . THR A 1 83 ? 19.069 4.170 -17.653 1.00 45.56 83 THR A C 1
ATOM 667 O O . THR A 1 83 ? 20.173 3.764 -17.999 1.00 45.56 83 THR A O 1
ATOM 670 N N . VAL A 1 84 ? 18.250 4.914 -18.398 1.00 46.25 84 VAL A N 1
ATOM 671 C CA . VAL A 1 84 ? 18.616 5.929 -19.396 1.00 46.25 84 VAL A CA 1
ATOM 672 C C . VAL A 1 84 ? 20.115 5.938 -19.705 1.00 46.25 84 VAL A C 1
ATOM 674 O O . VAL A 1 84 ? 20.915 6.462 -18.931 1.00 46.25 84 VAL A O 1
ATOM 677 N N . GLY A 1 85 ? 20.481 5.334 -20.833 1.00 48.78 85 GLY A N 1
ATOM 678 C CA . GLY A 1 85 ? 21.670 5.777 -21.532 1.00 48.78 85 GLY A CA 1
ATOM 679 C C . GLY A 1 85 ? 21.385 7.175 -22.058 1.00 48.78 85 GLY A C 1
ATOM 680 O O . GLY A 1 85 ? 20.479 7.321 -22.869 1.00 48.78 85 GLY A O 1
ATOM 681 N N . GLU A 1 86 ? 22.128 8.150 -21.549 1.00 36.22 86 GLU A N 1
ATOM 682 C CA . GLU A 1 86 ? 22.574 9.373 -22.224 1.00 36.22 86 GLU A CA 1
ATOM 683 C C . GLU A 1 86 ? 23.777 9.934 -21.454 1.00 36.22 86 GLU A C 1
ATOM 685 O O . GLU A 1 86 ? 23.678 10.080 -20.213 1.00 36.22 86 GLU A O 1
#

pLDDT: mean 85.08, std 13.92, range [36.22, 94.69]

Foldseek 3Di:
DDFPQAAFLQVVLCVVVVHALCRLCVLLVHDSVVSVCQRRRVAADELSSQVSVCVVRVDHSVNNGPPSSCVCNPPPPPPPPPPDDD

Sequence (86 aa):
MALPHSRQPLVRHIKVHDLTYKKVAQALGTNAVRINNLAHGHTYPTPREIDALERLFGLPAEVLLDEASLEYRHSWPPRYGDTVGE